Protein AF-A0A6G0YQ48-F1 (afdb_monomer)

Mean predicted aligned error: 8.65 Å

pLDDT: mean 78.39, std 13.29, range [44.72, 95.5]

Structure (mmCIF, N/CA/C/O backbone):
data_AF-A0A6G0YQ48-F1
#
_entry.id   AF-A0A6G0YQ48-F1
#
loop_
_atom_site.group_PDB
_atom_site.id
_atom_site.type_symbol
_atom_site.label_atom_id
_atom_site.label_alt_id
_atom_site.label_comp_id
_atom_site.label_asym_id
_atom_site.label_entity_id
_atom_site.label_seq_id
_atom_site.pdbx_PDB_ins_code
_atom_site.Cartn_x
_atom_site.Cartn_y
_atom_site.Cartn_z
_atom_site.occupancy
_atom_site.B_iso_or_equiv
_atom_site.auth_seq_id
_atom_site.auth_comp_id
_atom_site.auth_asym_id
_atom_site.auth_atom_id
_atom_site.pdbx_PDB_model_num
ATOM 1 N N . MET A 1 1 ? 24.988 0.797 -11.885 1.00 58.69 1 MET A N 1
ATOM 2 C CA . MET A 1 1 ? 24.544 -0.129 -10.815 1.00 58.69 1 MET A CA 1
ATOM 3 C C . MET A 1 1 ? 23.082 -0.566 -10.982 1.00 58.69 1 MET A C 1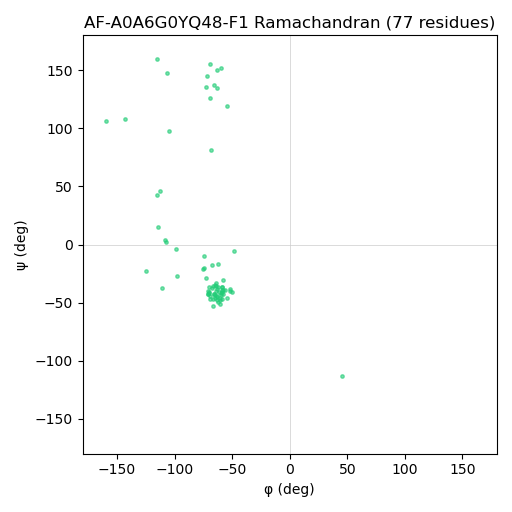
ATOM 5 O O . MET A 1 1 ? 22.854 -1.757 -11.126 1.00 58.69 1 MET A O 1
ATOM 9 N N . TYR A 1 2 ? 22.103 0.348 -11.067 1.00 61.78 2 TYR A N 1
ATOM 10 C CA . TYR A 1 2 ? 20.670 0.002 -11.211 1.00 61.78 2 TYR A CA 1
ATOM 11 C C . TYR A 1 2 ? 20.302 -0.836 -12.451 1.00 61.78 2 TYR A C 1
ATOM 13 O O . TYR A 1 2 ? 19.466 -1.728 -12.359 1.00 61.78 2 TYR A O 1
ATOM 21 N N . VAL A 1 3 ? 20.960 -0.598 -13.590 1.00 63.81 3 VAL A N 1
ATOM 22 C CA . VAL A 1 3 ? 20.695 -1.320 -14.850 1.00 63.81 3 VAL A CA 1
ATOM 23 C C . VAL A 1 3 ? 21.076 -2.806 -14.760 1.00 63.81 3 VAL A C 1
ATOM 25 O O . VAL A 1 3 ? 20.371 -3.658 -15.289 1.00 63.81 3 VAL A O 1
ATOM 28 N N . ILE A 1 4 ? 22.150 -3.136 -14.032 1.00 66.56 4 ILE A N 1
ATOM 29 C CA . ILE A 1 4 ? 22.615 -4.525 -13.869 1.00 66.56 4 ILE A CA 1
ATOM 30 C C . ILE A 1 4 ? 21.637 -5.320 -12.993 1.00 66.56 4 ILE A C 1
ATOM 32 O O . ILE A 1 4 ? 21.302 -6.454 -13.320 1.00 66.56 4 ILE A O 1
ATOM 36 N N . ILE A 1 5 ? 21.121 -4.705 -11.923 1.00 67.25 5 ILE A N 1
ATOM 37 C CA . ILE A 1 5 ? 20.123 -5.328 -11.040 1.00 67.25 5 ILE A CA 1
ATOM 38 C C . ILE A 1 5 ? 18.805 -5.545 -11.793 1.00 67.25 5 ILE A C 1
ATOM 40 O O . ILE A 1 5 ? 18.212 -6.615 -11.698 1.00 67.25 5 ILE A O 1
ATOM 44 N N . TYR A 1 6 ? 18.358 -4.568 -12.585 1.00 71.75 6 TYR A N 1
ATOM 45 C CA . TYR A 1 6 ? 17.119 -4.682 -13.358 1.00 71.75 6 TYR A CA 1
ATOM 46 C C . TYR A 1 6 ? 17.138 -5.857 -14.348 1.00 71.75 6 TYR A C 1
ATOM 48 O O . TYR A 1 6 ? 16.173 -6.610 -14.432 1.00 71.75 6 TYR A O 1
ATOM 56 N N . ASN A 1 7 ? 18.249 -6.042 -15.063 1.00 75.12 7 ASN A N 1
ATOM 57 C CA . ASN A 1 7 ? 18.354 -7.067 -16.102 1.00 75.12 7 ASN A CA 1
ATOM 58 C C . ASN A 1 7 ? 18.506 -8.492 -15.545 1.00 75.12 7 ASN A C 1
ATOM 60 O O . ASN A 1 7 ? 18.193 -9.442 -16.255 1.00 75.12 7 ASN A O 1
ATOM 64 N N . ASN A 1 8 ? 18.949 -8.641 -14.292 1.00 79.75 8 ASN A N 1
ATOM 65 C CA . ASN A 1 8 ? 19.302 -9.935 -13.694 1.00 79.75 8 ASN A CA 1
ATOM 66 C C . ASN A 1 8 ? 18.385 -10.350 -12.525 1.00 79.75 8 ASN A C 1
ATOM 68 O O . ASN A 1 8 ? 18.727 -11.227 -11.737 1.00 79.75 8 ASN A O 1
ATOM 72 N N . THR A 1 9 ? 17.232 -9.692 -12.372 1.00 81.75 9 THR A N 1
ATOM 73 C CA . THR A 1 9 ? 16.244 -9.987 -11.321 1.00 81.75 9 THR A CA 1
ATOM 74 C C . THR A 1 9 ? 14.928 -10.486 -11.908 1.00 81.75 9 THR A C 1
ATOM 76 O O . THR A 1 9 ? 14.633 -10.289 -13.085 1.00 81.75 9 THR A O 1
ATOM 79 N N . SER A 1 10 ? 14.128 -11.167 -11.088 1.00 85.25 10 SER A N 1
ATOM 80 C CA . SER A 1 10 ? 12.825 -11.696 -11.495 1.00 85.25 10 SER A CA 1
ATOM 81 C C . SER A 1 10 ? 11.802 -10.579 -11.741 1.00 85.25 10 SER A C 1
ATOM 83 O O . SER A 1 10 ? 11.891 -9.492 -11.167 1.00 85.25 10 SER A O 1
ATOM 85 N N . GLU A 1 11 ? 10.788 -10.847 -12.568 1.00 80.81 11 GLU A N 1
ATOM 86 C CA . GLU A 1 11 ? 9.739 -9.866 -12.899 1.00 80.81 11 GLU A CA 1
ATOM 87 C C . GLU A 1 11 ? 9.075 -9.178 -11.688 1.00 80.81 11 GLU A C 1
ATOM 89 O O . GLU A 1 11 ? 8.907 -7.956 -11.717 1.00 80.81 11 GLU A O 1
ATOM 94 N N . PRO A 1 12 ? 8.764 -9.873 -10.574 1.00 78.12 12 PRO A N 1
ATOM 95 C CA . PRO A 1 12 ? 8.221 -9.215 -9.385 1.00 78.12 12 PRO A CA 1
ATOM 96 C C . PRO A 1 12 ? 9.150 -8.126 -8.832 1.00 78.12 12 PRO A C 1
ATOM 98 O O . PRO A 1 12 ? 8.696 -7.051 -8.436 1.00 78.12 12 PRO A O 1
ATOM 101 N N . ILE A 1 13 ? 10.459 -8.382 -8.848 1.00 80.12 13 ILE A N 1
ATOM 102 C CA . ILE A 1 13 ? 11.480 -7.454 -8.357 1.00 80.12 13 ILE A CA 1
ATOM 103 C C . ILE A 1 13 ? 11.606 -6.264 -9.314 1.00 80.12 13 ILE A C 1
ATOM 105 O O . ILE A 1 13 ? 11.655 -5.119 -8.859 1.00 80.12 13 ILE A O 1
ATOM 109 N N . LYS A 1 14 ? 11.548 -6.498 -10.631 1.00 79.62 14 LYS A N 1
ATOM 110 C CA . LYS A 1 14 ? 11.533 -5.421 -11.633 1.00 79.62 14 LYS A CA 1
ATOM 111 C C . LYS A 1 14 ? 10.350 -4.470 -11.441 1.00 79.62 14 LYS A C 1
ATOM 113 O O . LYS A 1 14 ? 10.532 -3.256 -11.533 1.00 79.62 14 LYS A O 1
ATOM 118 N N . VAL A 1 15 ? 9.158 -4.985 -11.118 1.00 76.06 15 VAL A N 1
ATOM 119 C CA . VAL A 1 15 ? 7.960 -4.167 -10.839 1.00 76.06 15 VAL A CA 1
ATOM 120 C C . VAL A 1 15 ? 8.154 -3.282 -9.604 1.00 76.06 15 VAL A C 1
ATOM 122 O O . VAL A 1 15 ? 7.819 -2.094 -9.640 1.00 76.06 15 VAL A O 1
ATOM 125 N N . VAL A 1 16 ? 8.716 -3.829 -8.522 1.00 78.75 16 VAL A N 1
ATOM 126 C CA . VAL A 1 16 ? 8.996 -3.087 -7.278 1.00 78.75 16 VAL A CA 1
ATOM 127 C C . VAL A 1 16 ? 10.036 -1.990 -7.517 1.00 78.75 16 VAL A C 1
ATOM 129 O O . VAL A 1 16 ? 9.819 -0.842 -7.122 1.00 78.75 16 VAL A O 1
ATOM 132 N N . ILE A 1 17 ? 11.124 -2.311 -8.223 1.00 77.19 17 ILE A N 1
ATOM 133 C CA . ILE A 1 17 ? 12.195 -1.366 -8.565 1.00 77.19 17 ILE A CA 1
ATOM 134 C C . ILE A 1 17 ? 11.663 -0.238 -9.463 1.00 77.19 17 ILE A C 1
ATOM 136 O O . ILE A 1 17 ? 11.871 0.936 -9.152 1.00 77.19 17 ILE A O 1
ATOM 140 N N . ASN A 1 18 ? 10.906 -0.557 -10.520 1.00 76.44 18 ASN A N 1
ATOM 141 C CA . ASN A 1 18 ? 10.300 0.450 -11.403 1.00 76.44 18 ASN A CA 1
ATOM 142 C C . ASN A 1 18 ? 9.362 1.406 -10.654 1.00 76.44 18 ASN A C 1
ATOM 144 O O . ASN A 1 18 ? 9.318 2.602 -10.949 1.00 76.44 18 ASN A O 1
ATOM 148 N N . ARG A 1 19 ? 8.626 0.909 -9.656 1.00 73.12 19 ARG A N 1
ATOM 149 C CA . ARG A 1 19 ? 7.766 1.742 -8.806 1.00 73.12 19 ARG A CA 1
ATOM 150 C C . ARG A 1 19 ? 8.544 2.635 -7.850 1.00 73.12 19 ARG A C 1
ATOM 152 O O . ARG A 1 19 ? 8.168 3.787 -7.642 1.00 73.12 19 ARG A O 1
ATOM 159 N N . GLY A 1 20 ? 9.588 2.085 -7.234 1.00 72.31 20 GLY A N 1
ATOM 160 C CA . GLY A 1 20 ? 10.445 2.822 -6.313 1.00 72.31 20 GLY A CA 1
ATOM 161 C C . GLY A 1 20 ? 11.201 3.950 -7.013 1.00 72.31 20 GLY A C 1
ATOM 162 O O . GLY A 1 20 ? 11.380 5.010 -6.416 1.00 72.31 20 GLY A O 1
ATOM 163 N N . LEU A 1 21 ? 11.595 3.734 -8.275 1.00 66.88 21 LEU A N 1
ATOM 164 C CA . LEU A 1 21 ? 12.539 4.595 -8.987 1.00 66.88 21 LEU A CA 1
ATOM 165 C C . LEU A 1 21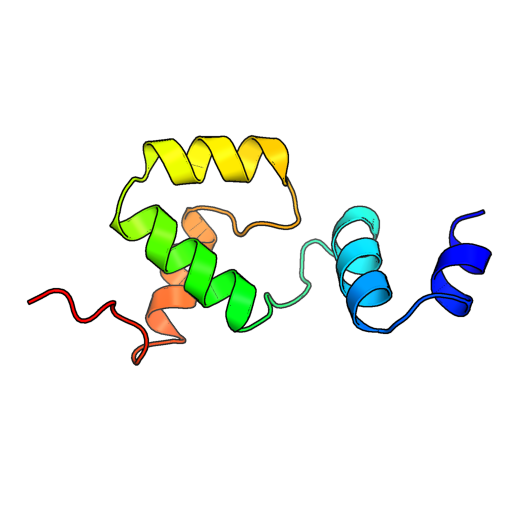 ? 11.943 5.416 -10.141 1.00 66.88 21 LEU A C 1
ATOM 167 O O . LEU A 1 21 ? 12.391 6.541 -10.337 1.00 66.88 21 LEU A O 1
ATOM 171 N N . MET A 1 22 ? 10.992 4.893 -10.929 1.00 56.16 22 MET A N 1
ATO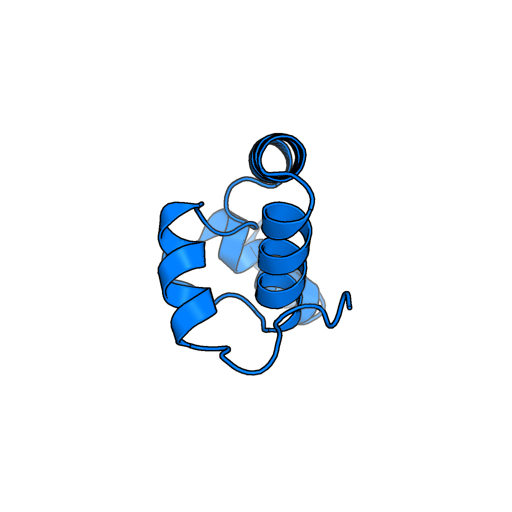M 172 C CA . MET A 1 22 ? 10.775 5.409 -12.296 1.00 56.16 22 MET A CA 1
ATOM 173 C C . MET A 1 22 ? 9.359 5.884 -12.645 1.00 56.16 22 MET A C 1
ATOM 175 O O . MET A 1 22 ? 9.229 6.700 -13.553 1.00 56.16 22 MET A O 1
ATOM 179 N N . SER A 1 23 ? 8.285 5.456 -11.968 1.00 61.16 23 SER A N 1
ATOM 180 C CA . SER A 1 23 ? 6.935 5.876 -12.389 1.00 61.16 23 SER A CA 1
ATOM 181 C C . SER A 1 23 ? 5.956 6.125 -11.246 1.00 61.16 23 SER A C 1
ATOM 183 O O . SER A 1 23 ? 5.401 5.200 -10.653 1.00 61.16 23 SER A O 1
ATOM 185 N N . LYS A 1 24 ? 5.650 7.413 -11.026 1.00 61.84 24 LYS A N 1
ATOM 186 C CA . LYS A 1 24 ? 4.529 7.876 -10.185 1.00 61.84 24 LYS A CA 1
ATOM 187 C C . LYS A 1 24 ? 3.159 7.432 -10.731 1.00 61.84 24 LYS A C 1
ATOM 189 O O . LYS A 1 24 ? 2.183 7.450 -9.989 1.00 61.84 24 LYS A O 1
ATOM 194 N N . ASN A 1 25 ? 3.099 7.014 -12.001 1.00 62.94 25 ASN A N 1
ATOM 195 C CA . ASN A 1 25 ? 1.872 6.678 -12.730 1.00 62.94 25 ASN A CA 1
ATOM 196 C C . ASN A 1 25 ? 1.697 5.168 -12.983 1.00 62.94 25 ASN A C 1
ATOM 198 O O . ASN A 1 25 ? 0.745 4.765 -13.652 1.00 62.94 25 ASN A O 1
ATOM 202 N N . ALA A 1 26 ? 2.593 4.313 -12.476 1.00 69.81 26 ALA A N 1
ATOM 203 C CA . ALA A 1 26 ? 2.460 2.868 -12.639 1.00 69.81 26 ALA A CA 1
ATOM 204 C C . ALA A 1 26 ? 1.188 2.349 -11.942 1.00 69.81 26 ALA A C 1
ATOM 206 O O . ALA A 1 26 ? 0.907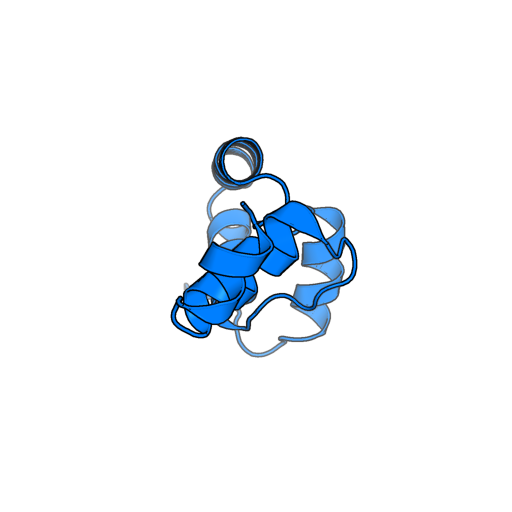 2.694 -10.790 1.00 69.81 26 ALA A O 1
ATOM 207 N N . LYS A 1 27 ? 0.425 1.478 -12.621 1.00 76.50 27 LYS A N 1
ATOM 208 C CA . LYS A 1 27 ? -0.804 0.869 -12.076 1.00 76.50 27 LYS A CA 1
ATOM 209 C C . LYS A 1 27 ? -0.484 -0.053 -10.899 1.00 76.50 27 LYS A C 1
ATOM 211 O O . LYS A 1 27 ? 0.532 -0.750 -10.894 1.00 76.50 27 LYS A O 1
ATOM 216 N N . TYR A 1 28 ? -1.278 -0.002 -9.828 1.00 83.00 28 TYR A N 1
ATOM 217 C CA . TYR A 1 28 ? -1.109 -0.904 -8.678 1.00 83.00 28 TYR A CA 1
ATOM 218 C C . TYR A 1 28 ? -1.559 -2.305 -9.065 1.00 83.00 28 TYR A C 1
ATOM 220 O O . TYR A 1 28 ? -2.580 -2.460 -9.732 1.00 83.00 28 TYR A O 1
ATOM 228 N N . THR A 1 29 ? -0.777 -3.318 -8.688 1.00 85.19 29 THR A N 1
ATOM 229 C CA . THR A 1 29 ? -1.180 -4.704 -8.933 1.00 85.19 29 THR A CA 1
ATOM 230 C C . THR A 1 29 ? -2.460 -4.991 -8.141 1.00 85.19 29 THR A C 1
ATOM 232 O O . THR A 1 29 ? -2.664 -4.382 -7.085 1.00 85.19 29 THR A O 1
ATOM 235 N N . PRO A 1 30 ? -3.335 -5.898 -8.608 1.00 85.50 30 PRO A N 1
ATOM 236 C CA . PRO A 1 30 ? -4.561 -6.247 -7.889 1.00 85.50 30 PRO A CA 1
ATOM 237 C C . PRO A 1 30 ? -4.313 -6.626 -6.422 1.00 85.50 30 PRO A C 1
ATOM 239 O O . PRO A 1 30 ? -5.023 -6.146 -5.547 1.00 85.50 30 PRO A O 1
ATOM 242 N N . ALA A 1 31 ? -3.240 -7.373 -6.140 1.00 85.50 31 ALA A N 1
ATOM 243 C CA . ALA A 1 31 ? -2.860 -7.753 -4.779 1.00 85.50 31 ALA A CA 1
ATOM 244 C C . ALA A 1 31 ? -2.564 -6.541 -3.874 1.00 85.50 31 ALA A C 1
ATOM 246 O O . ALA A 1 31 ? -3.084 -6.458 -2.764 1.00 85.50 31 ALA A O 1
ATOM 247 N N . ILE A 1 32 ? -1.787 -5.561 -4.358 1.00 88.81 32 ILE A N 1
ATOM 248 C CA . ILE A 1 32 ? -1.477 -4.347 -3.584 1.00 88.81 32 ILE A CA 1
ATOM 249 C C . ILE A 1 32 ? -2.725 -3.484 -3.389 1.00 88.81 32 ILE A C 1
ATOM 251 O O . ILE A 1 32 ? -2.906 -2.917 -2.314 1.00 88.81 32 ILE A O 1
ATOM 255 N N . ARG A 1 33 ? -3.597 -3.395 -4.402 1.00 88.56 33 ARG A N 1
ATOM 256 C CA . ARG A 1 33 ? -4.877 -2.675 -4.302 1.00 88.56 33 ARG A CA 1
ATOM 257 C C . ARG A 1 33 ? -5.780 -3.306 -3.243 1.00 88.56 33 ARG A C 1
ATOM 259 O O . ARG A 1 33 ? -6.228 -2.596 -2.350 1.00 88.56 33 ARG A O 1
ATOM 266 N N . SER A 1 34 ? -5.950 -4.628 -3.287 1.00 89.38 34 SER A N 1
ATOM 267 C CA . SER A 1 34 ? -6.745 -5.383 -2.314 1.00 89.38 34 SER A CA 1
ATOM 268 C C . SER A 1 34 ? -6.198 -5.236 -0.895 1.00 89.38 34 SER A C 1
ATOM 270 O O . SER A 1 34 ? -6.950 -4.910 0.019 1.00 89.38 34 SER A O 1
ATOM 272 N N . PHE A 1 35 ? -4.886 -5.410 -0.707 1.00 91.81 35 PHE A N 1
ATOM 273 C CA . PHE A 1 35 ? -4.238 -5.234 0.594 1.00 91.81 35 PHE A CA 1
ATOM 274 C C . PHE A 1 35 ? -4.437 -3.815 1.142 1.00 91.81 35 PHE A C 1
ATOM 276 O O . PHE A 1 35 ? -4.818 -3.640 2.297 1.00 91.81 35 PHE A O 1
ATOM 283 N N . ALA A 1 36 ? -4.225 -2.800 0.301 1.00 92.00 36 ALA A N 1
ATOM 284 C CA . ALA A 1 36 ? -4.351 -1.403 0.689 1.00 92.00 36 ALA A CA 1
ATOM 285 C C . ALA A 1 36 ? -5.791 -1.021 1.069 1.00 92.00 36 ALA A C 1
ATOM 287 O O . ALA A 1 36 ? -5.987 -0.357 2.083 1.00 92.00 36 ALA A O 1
ATOM 288 N N . LEU A 1 37 ? -6.784 -1.466 0.290 1.00 90.69 37 LEU A N 1
ATOM 289 C CA . LEU A 1 37 ? -8.203 -1.268 0.602 1.00 90.69 37 LEU A CA 1
ATOM 290 C C . LEU A 1 37 ? -8.594 -1.973 1.903 1.00 90.69 37 LEU A C 1
ATOM 292 O O . LEU A 1 37 ? -9.229 -1.362 2.756 1.00 90.69 37 LEU A O 1
ATOM 296 N N . THR A 1 38 ? -8.158 -3.222 2.079 1.00 92.44 38 THR A N 1
ATOM 297 C CA . THR A 1 38 ? -8.446 -4.021 3.278 1.00 92.44 38 THR A CA 1
ATOM 298 C C . THR A 1 38 ? -7.876 -3.348 4.524 1.00 92.44 38 THR A C 1
ATOM 300 O O . THR A 1 38 ? -8.603 -3.086 5.476 1.00 92.44 38 THR A O 1
ATOM 303 N N . LEU A 1 39 ? -6.593 -2.981 4.507 1.00 93.62 39 LEU A N 1
ATOM 304 C CA . LEU A 1 39 ? -5.952 -2.338 5.653 1.00 93.62 39 LEU A CA 1
ATOM 305 C C . LEU A 1 39 ? -6.563 -0.962 5.962 1.00 93.62 39 LEU A C 1
ATOM 307 O O . LEU A 1 39 ? -6.770 -0.630 7.125 1.00 93.62 39 LEU A O 1
ATOM 311 N N . GLN A 1 40 ? -6.889 -0.171 4.935 1.00 92.81 40 GLN A N 1
ATOM 312 C CA . GLN A 1 40 ? -7.566 1.117 5.105 1.00 92.81 40 GLN A CA 1
ATOM 313 C C . GLN A 1 40 ? -8.973 0.963 5.705 1.00 92.81 40 GLN A C 1
ATOM 315 O O . GLN A 1 40 ? -9.381 1.830 6.480 1.00 92.81 40 GLN A O 1
ATOM 320 N N . PHE A 1 41 ? -9.696 -0.103 5.345 1.00 89.69 41 PHE A N 1
ATOM 321 C CA . PHE A 1 41 ? -11.017 -0.432 5.883 1.00 89.69 41 PHE A CA 1
ATOM 322 C C . PHE A 1 41 ? -10.949 -0.796 7.370 1.00 89.69 41 PHE A C 1
ATOM 324 O O . PHE A 1 41 ? -11.712 -0.247 8.159 1.00 89.69 41 PHE A O 1
ATOM 331 N N . TYR A 1 42 ? -10.006 -1.657 7.763 1.00 92.31 42 TYR A N 1
ATOM 332 C CA . TYR A 1 42 ? -9.839 -2.043 9.168 1.00 92.31 42 TYR A CA 1
ATOM 333 C C . TYR A 1 42 ? -9.277 -0.911 10.035 1.00 92.31 42 TYR A C 1
ATOM 335 O O . TYR A 1 42 ? -9.734 -0.710 11.159 1.00 92.31 42 TYR A O 1
ATOM 343 N N . SER A 1 43 ? -8.281 -0.166 9.543 1.00 94.38 43 SER A N 1
ATOM 344 C CA . SER A 1 43 ? -7.634 0.895 10.315 1.00 94.38 43 SER A CA 1
ATOM 345 C C . SER A 1 43 ? -6.901 1.904 9.427 1.00 94.38 43 SER A C 1
ATOM 347 O O . SER A 1 43 ? -5.778 1.695 8.957 1.00 94.38 43 SER A O 1
ATOM 349 N N . ALA A 1 44 ? -7.487 3.096 9.287 1.00 92.69 44 ALA A N 1
ATOM 350 C CA . ALA A 1 44 ? -6.851 4.223 8.597 1.00 92.69 44 ALA A CA 1
ATOM 351 C C . ALA A 1 44 ? -5.494 4.623 9.218 1.00 92.69 44 ALA A C 1
ATOM 353 O O . ALA A 1 44 ? -4.590 5.110 8.524 1.00 92.69 44 ALA A O 1
ATOM 354 N N . LYS A 1 45 ? -5.339 4.419 10.535 1.00 94.62 45 LYS A N 1
ATOM 355 C CA . LYS A 1 45 ? -4.105 4.711 11.275 1.00 94.62 45 LYS A CA 1
ATOM 356 C C . LYS A 1 45 ? -2.992 3.739 10.888 1.00 94.62 45 LYS A C 1
ATOM 358 O O . LYS A 1 45 ? -1.880 4.181 10.591 1.00 94.62 45 LYS A O 1
ATOM 363 N N . GLU A 1 46 ? -3.292 2.444 10.850 1.00 94.50 46 GLU A N 1
ATOM 364 C CA . GLU A 1 46 ? -2.334 1.412 10.440 1.00 94.50 46 GLU A CA 1
ATOM 365 C C . GLU A 1 46 ? -1.957 1.572 8.972 1.00 94.50 46 GLU A C 1
ATOM 367 O O . GLU A 1 46 ? -0.771 1.572 8.643 1.00 94.50 46 GLU A O 1
ATOM 372 N N . TYR A 1 47 ? -2.936 1.842 8.104 1.00 94.19 47 TYR A N 1
ATOM 373 C CA . TYR A 1 47 ? -2.661 2.156 6.705 1.00 94.19 47 TYR A CA 1
ATOM 374 C C . TYR A 1 47 ? -1.671 3.318 6.561 1.00 94.19 47 TYR A C 1
ATOM 376 O O . TYR A 1 47 ? -0.695 3.236 5.811 1.00 94.19 47 TYR A O 1
ATOM 384 N N . SER A 1 48 ? -1.880 4.398 7.319 1.00 94.38 48 SER A N 1
ATOM 385 C CA . SER A 1 48 ? -0.996 5.567 7.300 1.00 94.38 48 SER A CA 1
ATOM 386 C C . SER A 1 48 ? 0.427 5.237 7.759 1.00 94.38 48 SER A C 1
ATOM 388 O O . SER A 1 48 ? 1.386 5.783 7.208 1.00 94.38 48 SER A O 1
ATOM 390 N N . PHE A 1 49 ? 0.583 4.345 8.741 1.00 95.50 49 PHE A N 1
ATOM 391 C CA . PHE A 1 49 ? 1.886 3.865 9.200 1.00 95.50 49 PHE A CA 1
ATOM 392 C C . PHE A 1 49 ? 2.598 3.034 8.124 1.00 95.50 49 PHE A C 1
ATOM 394 O O . PHE A 1 49 ? 3.714 3.375 7.727 1.00 95.50 49 PHE A O 1
ATOM 401 N N . VAL A 1 50 ? 1.931 2.017 7.573 1.00 93.81 50 VAL A N 1
ATOM 402 C CA . VAL A 1 50 ? 2.505 1.148 6.531 1.00 93.81 50 VAL A CA 1
ATOM 403 C C . VAL A 1 50 ? 2.845 1.972 5.284 1.00 93.81 50 VAL A C 1
ATOM 405 O O . VAL A 1 50 ? 3.947 1.869 4.742 1.00 93.81 50 VAL A O 1
ATOM 408 N N . ARG A 1 51 ? 1.986 2.915 4.886 1.00 92.00 51 ARG A N 1
ATOM 409 C CA . ARG A 1 51 ? 2.282 3.831 3.778 1.00 92.00 51 ARG A CA 1
ATOM 410 C C . ARG A 1 51 ? 3.555 4.649 4.012 1.00 92.00 51 ARG A C 1
ATOM 412 O O . ARG A 1 51 ? 4.309 4.864 3.064 1.00 92.00 51 ARG A O 1
ATOM 419 N N . LYS A 1 52 ? 3.814 5.119 5.237 1.00 91.50 52 LYS A N 1
ATOM 420 C CA . LYS A 1 52 ? 5.059 5.845 5.553 1.00 91.50 52 LYS A CA 1
ATOM 421 C C . LYS A 1 52 ? 6.291 4.955 5.375 1.00 91.50 52 LYS A C 1
ATOM 423 O O . LYS A 1 52 ? 7.295 5.438 4.857 1.00 91.50 52 LYS A O 1
ATOM 428 N N . MET A 1 53 ? 6.197 3.675 5.736 1.00 91.12 53 MET A N 1
ATOM 429 C CA . MET A 1 53 ? 7.290 2.710 5.573 1.00 91.12 53 MET A CA 1
ATOM 430 C C . MET A 1 53 ? 7.565 2.380 4.100 1.00 91.12 53 MET A C 1
ATOM 432 O O . MET A 1 53 ? 8.714 2.382 3.669 1.00 91.12 53 MET A O 1
ATOM 436 N N . PHE A 1 54 ? 6.514 2.148 3.311 1.00 87.44 54 PHE A N 1
ATOM 437 C CA . PHE A 1 54 ? 6.624 1.640 1.936 1.00 87.44 54 PHE A CA 1
ATOM 438 C C . PHE A 1 54 ? 6.531 2.730 0.846 1.00 87.44 54 PHE A C 1
ATOM 440 O O . PHE A 1 54 ? 6.718 2.448 -0.340 1.00 87.44 54 PHE A O 1
ATOM 447 N N . LYS A 1 55 ? 6.285 3.991 1.225 1.00 84.94 55 LYS A N 1
ATOM 448 C CA . LYS A 1 55 ? 6.253 5.184 0.357 1.00 84.94 55 LYS A CA 1
ATOM 449 C C . LYS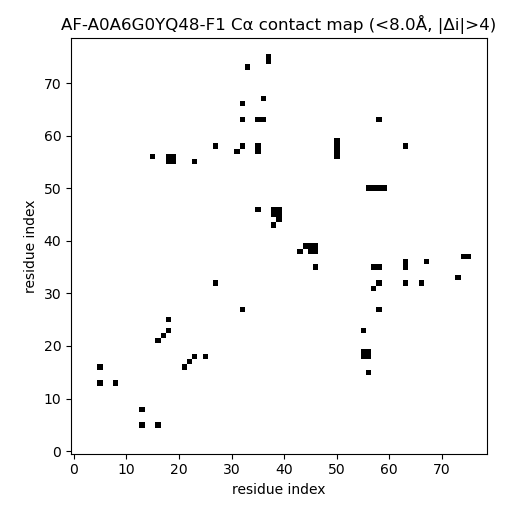 A 1 55 ? 5.469 4.952 -0.947 1.00 84.94 55 LYS A C 1
ATOM 451 O O . LYS A 1 55 ? 4.257 4.765 -0.918 1.00 84.94 55 LYS A O 1
ATOM 456 N N . ASN A 1 56 ? 6.161 4.968 -2.090 1.00 79.06 56 ASN A N 1
ATOM 457 C CA . ASN A 1 56 ? 5.581 4.893 -3.435 1.00 79.06 56 ASN A CA 1
ATOM 458 C C . ASN A 1 56 ? 5.094 3.482 -3.811 1.00 79.06 56 ASN A C 1
ATOM 460 O O . ASN A 1 56 ? 4.410 3.313 -4.822 1.00 79.06 56 ASN A O 1
ATOM 464 N N . LEU A 1 57 ? 5.421 2.468 -3.003 1.00 84.44 57 LEU A N 1
ATOM 465 C CA . LEU A 1 57 ? 4.909 1.110 -3.184 1.00 84.44 57 LEU A CA 1
ATOM 466 C C . LEU A 1 57 ? 3.444 0.988 -2.754 1.00 84.44 57 LEU A C 1
ATOM 468 O O . LEU A 1 57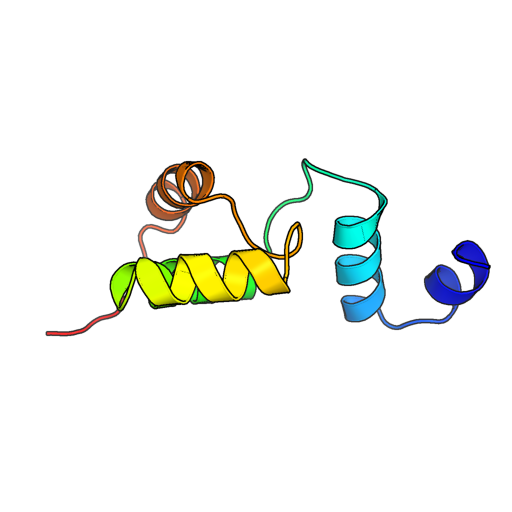 ? 2.753 0.092 -3.234 1.00 84.44 57 LEU A O 1
ATOM 472 N N . MET A 1 58 ? 2.948 1.917 -1.927 1.00 89.00 58 MET A N 1
ATOM 473 C CA . MET A 1 58 ? 1.550 1.963 -1.507 1.00 89.00 58 MET A CA 1
ATOM 474 C C . MET A 1 58 ? 0.764 3.096 -2.180 1.00 89.00 58 MET A C 1
ATOM 476 O O . MET A 1 58 ? 1.324 4.164 -2.450 1.00 89.00 58 MET A O 1
ATOM 480 N N . PRO A 1 59 ? -0.543 2.905 -2.435 1.00 89.19 59 PRO A N 1
ATOM 481 C CA . PRO A 1 59 ? -1.412 3.964 -2.940 1.00 89.19 59 PRO A CA 1
ATOM 482 C C . PRO A 1 59 ? -1.490 5.180 -2.007 1.00 89.19 59 PRO A C 1
ATOM 484 O O . PRO A 1 59 ? -1.362 5.090 -0.783 1.00 89.19 59 PRO A O 1
ATOM 487 N N . HIS A 1 60 ? -1.746 6.361 -2.564 1.00 89.19 60 HIS A N 1
ATOM 488 C CA . HIS A 1 60 ? -2.167 7.496 -1.744 1.00 89.19 60 HIS A CA 1
ATOM 489 C C . HIS A 1 60 ? -3.615 7.277 -1.258 1.00 89.19 60 HIS A C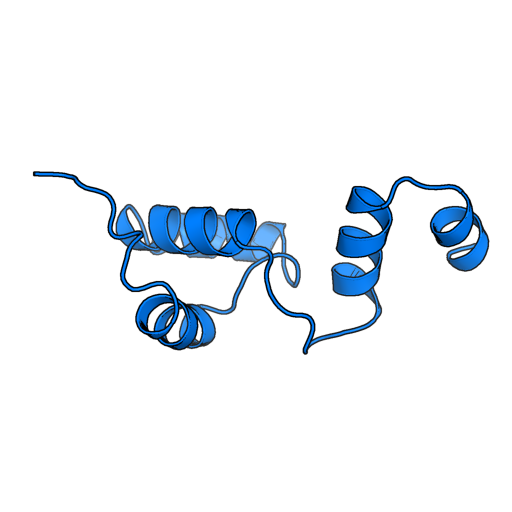 1
ATOM 491 O O . HIS A 1 60 ? -4.411 6.752 -2.036 1.00 89.19 60 HIS A O 1
ATOM 497 N N . PRO A 1 61 ? -4.009 7.706 -0.040 1.00 86.06 61 PRO A N 1
ATOM 498 C CA . PRO A 1 61 ? -5.395 7.586 0.431 1.00 86.06 61 PRO A CA 1
ATOM 499 C C . PRO A 1 61 ? -6.435 8.152 -0.550 1.00 86.06 61 PRO A C 1
ATOM 501 O O . PRO A 1 61 ? -7.476 7.551 -0.784 1.00 86.06 61 PRO A O 1
ATOM 504 N N . ALA A 1 62 ? -6.124 9.271 -1.215 1.00 85.81 62 ALA A N 1
ATOM 505 C CA . ALA A 1 62 ? -6.977 9.824 -2.275 1.00 85.81 62 ALA A CA 1
ATOM 506 C C . ALA A 1 62 ? -7.103 8.896 -3.503 1.00 85.81 62 ALA A C 1
ATOM 508 O O . ALA A 1 62 ? -8.153 8.837 -4.137 1.00 85.81 62 ALA A O 1
ATOM 509 N N . THR A 1 63 ? -6.048 8.144 -3.830 1.00 86.56 63 THR A N 1
ATOM 510 C CA . THR A 1 63 ? -6.047 7.151 -4.914 1.00 86.56 63 THR A CA 1
ATOM 511 C C . THR A 1 63 ? -6.853 5.907 -4.541 1.00 86.56 63 THR A C 1
ATOM 513 O O . THR A 1 63 ? -7.436 5.297 -5.432 1.00 86.56 63 THR A O 1
ATOM 516 N N . LEU A 1 64 ? -6.944 5.552 -3.252 1.00 85.75 64 LEU A N 1
ATOM 517 C CA . LEU A 1 64 ? -7.762 4.422 -2.795 1.00 85.75 64 LEU A CA 1
ATOM 518 C C . LEU A 1 64 ? -9.234 4.605 -3.148 1.00 85.75 64 LEU A C 1
ATOM 520 O O . LEU A 1 64 ? -9.831 3.677 -3.675 1.00 85.75 64 LEU A O 1
ATOM 524 N N . LYS A 1 65 ? -9.780 5.817 -2.980 1.00 82.31 65 LYS A N 1
ATOM 525 C CA . LYS A 1 65 ? -11.158 6.126 -3.393 1.00 82.31 65 LYS A CA 1
ATOM 526 C C . LYS A 1 65 ? -11.383 5.838 -4.880 1.00 82.31 65 LYS A C 1
ATOM 528 O O . LYS A 1 65 ? -12.418 5.314 -5.264 1.00 82.31 65 LYS A O 1
ATOM 533 N N . LYS A 1 66 ? -10.403 6.139 -5.738 1.00 81.56 66 LYS A N 1
ATOM 534 C CA . LYS A 1 66 ? -10.487 5.846 -7.179 1.00 81.56 66 LYS A CA 1
ATOM 535 C C . LYS A 1 66 ? -10.395 4.344 -7.473 1.00 81.56 66 LYS A C 1
ATOM 537 O O . LYS A 1 66 ? -11.063 3.867 -8.381 1.00 81.56 66 LYS A O 1
ATOM 542 N N . ILE A 1 67 ? -9.570 3.623 -6.714 1.00 78.69 67 ILE A N 1
ATOM 543 C CA . ILE A 1 67 ? -9.376 2.173 -6.835 1.00 78.69 67 ILE A CA 1
ATOM 544 C C . ILE A 1 67 ? -10.622 1.403 -6.370 1.00 78.69 67 ILE A C 1
ATOM 546 O O . ILE A 1 67 ? -11.040 0.478 -7.054 1.00 78.69 67 ILE A O 1
ATOM 550 N N . GLU A 1 68 ? -11.247 1.815 -5.267 1.00 74.19 68 GLU A N 1
ATOM 551 C CA . GLU A 1 68 ? -12.475 1.211 -4.730 1.00 74.19 68 GLU A CA 1
ATOM 552 C C . GLU A 1 68 ? -13.622 1.242 -5.748 1.00 74.19 68 GLU A C 1
ATOM 554 O O . GLU A 1 68 ? -14.292 0.238 -5.969 1.00 74.19 68 GLU A O 1
ATOM 559 N N . ASN A 1 69 ? -13.783 2.367 -6.449 1.00 67.12 69 ASN A N 1
ATOM 560 C CA . ASN A 1 69 ? -14.770 2.502 -7.523 1.00 67.12 69 ASN A CA 1
ATOM 561 C C . ASN A 1 69 ? -14.460 1.628 -8.752 1.00 67.12 69 ASN A C 1
ATOM 563 O O . ASN A 1 69 ? -15.333 1.412 -9.585 1.00 67.12 69 ASN A O 1
ATOM 567 N N . GLN A 1 70 ? -13.221 1.152 -8.895 1.00 65.44 70 GLN A N 1
ATOM 568 C CA . GLN A 1 70 ? -12.780 0.344 -10.030 1.00 65.44 70 GLN A CA 1
ATOM 569 C C . GLN A 1 70 ? -12.787 -1.1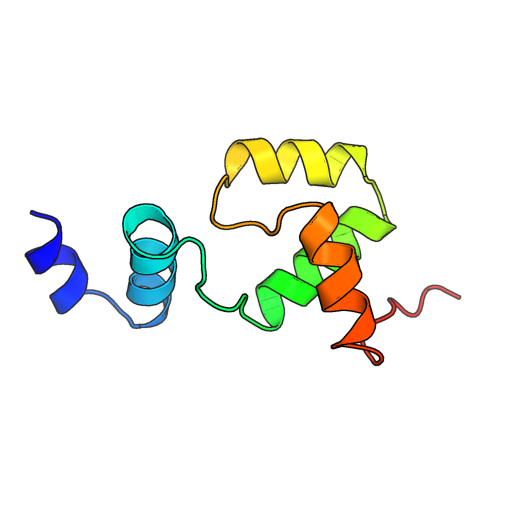62 -9.723 1.00 65.44 70 GLN A C 1
ATOM 571 O O . GLN A 1 70 ? -12.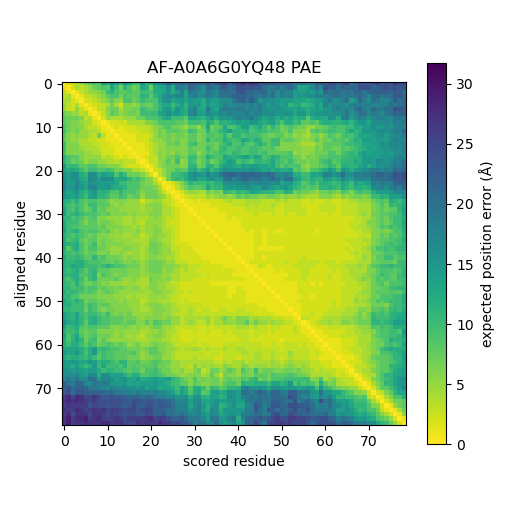954 -1.963 -10.639 1.00 65.44 70 GLN A O 1
ATOM 576 N N . ASP A 1 71 ? -12.636 -1.547 -8.455 1.00 63.91 71 ASP A N 1
ATOM 577 C CA . ASP A 1 71 ? -12.566 -2.937 -7.995 1.00 63.91 71 ASP A CA 1
ATOM 578 C C . ASP A 1 71 ? -13.809 -3.310 -7.145 1.00 63.91 71 ASP A C 1
ATOM 580 O O . ASP A 1 71 ? -13.691 -3.933 -6.093 1.00 63.91 71 ASP A O 1
ATOM 584 N N . LEU A 1 72 ? -15.015 -2.951 -7.612 1.00 55.97 72 LEU A N 1
ATOM 585 C CA . LEU A 1 72 ? -16.335 -3.106 -6.952 1.00 55.97 72 LEU A CA 1
ATOM 586 C C . LEU A 1 72 ? -16.675 -4.498 -6.355 1.00 55.97 72 LEU A C 1
ATOM 588 O O . LEU A 1 72 ? -17.703 -4.635 -5.697 1.00 55.97 72 LEU A O 1
ATOM 592 N N . HIS A 1 73 ? -15.837 -5.520 -6.550 1.00 52.19 73 HIS A N 1
ATOM 593 C CA . HIS A 1 73 ? -16.042 -6.897 -6.090 1.00 52.19 73 HIS A CA 1
ATOM 594 C C . HIS A 1 73 ? -15.148 -7.332 -4.905 1.00 52.19 73 HIS A C 1
ATOM 596 O O . HIS A 1 73 ? -15.230 -8.478 -4.480 1.00 52.19 73 HIS A O 1
ATOM 602 N N . VAL A 1 74 ? -14.303 -6.451 -4.346 1.00 55.28 74 VAL A N 1
ATOM 603 C CA . VAL A 1 74 ? -13.427 -6.764 -3.188 1.00 55.28 74 VAL A CA 1
ATOM 604 C C . VAL A 1 74 ? -13.773 -5.947 -1.941 1.00 55.28 74 VAL A C 1
ATOM 606 O O . VAL A 1 74 ? -12.892 -5.456 -1.237 1.00 55.28 74 VAL A O 1
ATOM 609 N N . LYS A 1 75 ? -15.062 -5.779 -1.635 1.00 54.31 75 LYS A N 1
ATOM 610 C CA . LYS A 1 75 ? -15.424 -5.419 -0.259 1.00 54.31 75 LYS A CA 1
ATOM 611 C C . LYS A 1 75 ? -15.135 -6.645 0.611 1.00 54.31 75 LYS A C 1
ATOM 613 O O . LYS A 1 75 ? -15.621 -7.721 0.257 1.00 54.31 75 LYS A O 1
ATOM 618 N N . PRO A 1 76 ? -14.349 -6.536 1.698 1.00 55.53 76 PRO A N 1
ATOM 619 C CA . PRO A 1 76 ? -14.233 -7.629 2.648 1.00 55.53 76 PRO A CA 1
ATOM 620 C C . PRO A 1 76 ? -15.649 -7.984 3.097 1.00 55.53 76 PRO A C 1
ATOM 622 O O . PRO A 1 76 ? -16.366 -7.127 3.612 1.00 55.53 76 PRO A O 1
ATOM 625 N N . LEU A 1 77 ? -16.069 -9.220 2.840 1.00 52.72 77 LEU A N 1
ATOM 626 C CA . LEU A 1 77 ? -17.267 -9.793 3.434 1.00 52.72 77 LEU A CA 1
ATOM 627 C C . LEU A 1 77 ? -16.977 -9.970 4.925 1.00 52.72 77 LEU A C 1
ATOM 629 O O . LEU A 1 77 ? -16.581 -11.042 5.370 1.00 52.72 77 LEU A O 1
ATOM 633 N N . LEU A 1 78 ? -17.106 -8.890 5.681 1.00 52.25 78 LEU A N 1
ATOM 634 C CA . LEU A 1 78 ? -17.354 -8.974 7.106 1.00 52.25 78 LEU A CA 1
ATOM 635 C C . LEU A 1 78 ? -18.822 -8.621 7.291 1.00 52.25 78 LEU A C 1
ATOM 637 O O . LEU A 1 78 ? -19.202 -7.451 7.221 1.00 52.25 78 LEU A O 1
ATOM 641 N N . GLN A 1 79 ? -19.621 -9.684 7.389 1.00 44.72 79 GLN A N 1
ATOM 642 C CA . GLN A 1 79 ? -20.939 -9.646 8.011 1.00 44.72 79 GLN A CA 1
ATOM 643 C C . GLN A 1 79 ? -20.789 -9.332 9.498 1.00 44.72 79 GLN A C 1
ATOM 645 O O . GLN A 1 79 ? -19.771 -9.772 10.083 1.00 44.72 79 GLN A O 1
#

Solvent-accessible surface area (backbone atoms only — not comparable to full-atom values): 4921 Å² total; per-residue (Å²): 113,69,68,62,54,54,75,74,49,57,71,73,55,42,54,53,51,41,36,72,73,72,36,98,79,65,81,75,53,69,68,58,49,51,51,51,53,51,41,40,70,80,31,58,67,58,37,53,52,53,35,68,77,49,45,69,76,38,80,52,76,78,51,44,62,59,47,52,75,69,50,79,84,70,69,81,89,73,129

Sequence (79 aa):
MYVIIYNNTSEPIKVVINRGLMSKNAKYTPAIRSFALTLQFYSAKEYSFVRKMFKNLMPHPATLKKIENQDLHVKPLLQ

Secondary structure (DSSP, 8-state):
-HHHHHHTS-HHHHHHHHHHHT-TTPPPPHHHHHHHHHHHHH-HHHHHHHHHHHGGGS--HHHHHHHHTT-TT------

Radius of gyration: 14.25 Å; Cα contacts (8 Å, |Δi|>4): 39; chains: 1; bounding box: 46×22×27 Å

Foldseek 3Di:
DLVVCLVPDDPVVVLLSCQVPPDLPDDQDPVLLLVLLVCCVVDVPVSVVVCVVSPSNHDDPVVNVVSCVVCVPRDPPDD

Organism: Aphis craccivora (NCBI:txid307492)

InterPro domains:
  IPR021896 THAP9-like, helix-turn-helix domain [PF12017] (6-66)